Protein AF-A0A1Q9SEX1-F1 (afdb_monomer)

Sequence (100 aa):
MLLGGSVPVALAGALLWGVGASLGFPVGMSAAADDPARAAARVSVVSSIGYTAFIAGPPLIGLLGEHAGILRALFVVLGALTLGLLAAGASRPLAPQPPN

pLDDT: mean 81.66, std 10.1, range [49.28, 93.69]

Radius of gyration: 17.63 Å; Cα contacts (8 Å, |Δi|>4): 34; chains: 1; bounding box: 40×30×51 Å

Mean predicted aligned error: 8.18 Å

Foldseek 3Di:
DPPDDDPVVVVVVVVVVVVCVVCVLVVLLVLLCLDVVCNVVSNVVSVVVVVVCVVVVVVQLVVCCVPPNNVVSCCVVVVVVVVVVVCVVVSDDDPDDDDD

Secondary structure (DSSP, 8-state):
--S-S-HHHHHHHHHHHHHHHHHHHHHHHHHHHSSTTTHHHHHHHHHHHHHHHHHHHHHHHHHHHHHH-HHHHTHHHHHHHHHHHHHGGGGPPPPPPPP-

Solvent-accessible surface area (backbone atoms only — not comparable to full-atom values): 5836 Å² total; per-residue (Å²): 137,88,88,66,96,42,70,66,59,55,49,52,51,50,49,54,49,51,54,51,62,66,45,51,60,61,53,51,46,51,52,28,42,70,45,79,94,46,16,71,62,40,35,48,54,53,49,52,52,52,51,52,46,64,65,50,42,60,59,53,36,48,60,39,19,76,77,67,35,58,78,57,25,54,49,53,56,55,52,52,51,50,53,49,58,70,48,50,71,77,57,58,78,77,78,82,80,78,89,130

Structure (mmCIF, N/CA/C/O backbone):
data_AF-A0A1Q9SEX1-F1
#
_entry.id   AF-A0A1Q9SEX1-F1
#
loop_
_atom_site.group_PDB
_atom_site.id
_atom_site.type_symbol
_atom_site.label_atom_id
_atom_site.label_alt_id
_atom_site.label_comp_id
_atom_site.label_asym_id
_atom_site.label_entity_id
_atom_site.label_seq_id
_atom_site.pdbx_PDB_ins_code
_atom_site.Cartn_x
_atom_site.Cartn_y
_atom_site.Cartn_z
_atom_site.occupancy
_atom_site.B_iso_or_equiv
_atom_site.auth_seq_id
_atom_site.auth_comp_id
_atom_site.auth_asym_id
_atom_site.auth_atom_id
_atom_site.pdbx_PDB_model_num
ATOM 1 N N . MET A 1 1 ? 10.795 4.283 -22.338 1.00 52.16 1 MET A N 1
ATOM 2 C CA . MET A 1 1 ? 10.352 5.368 -23.244 1.00 52.16 1 MET A CA 1
ATOM 3 C C . MET A 1 1 ? 8.954 5.103 -23.843 1.00 52.16 1 MET A C 1
ATOM 5 O O . MET A 1 1 ? 8.728 5.455 -24.986 1.00 52.16 1 MET A O 1
ATOM 9 N N . LEU A 1 2 ? 7.993 4.508 -23.107 1.00 49.28 2 LEU A N 1
ATOM 10 C CA . LEU A 1 2 ? 6.782 3.918 -23.726 1.00 49.28 2 LEU A CA 1
ATOM 11 C C . LEU A 1 2 ? 5.412 4.471 -23.273 1.00 49.28 2 LEU A C 1
ATOM 13 O O . LEU A 1 2 ? 4.404 3.930 -23.705 1.00 49.28 2 LEU A O 1
ATOM 17 N N . LEU A 1 3 ? 5.342 5.560 -22.490 1.00 52.56 3 LEU A N 1
ATOM 18 C CA . LEU A 1 3 ? 4.069 6.268 -22.212 1.00 52.56 3 LEU A CA 1
ATOM 19 C C . LEU A 1 3 ? 4.160 7.815 -22.256 1.00 52.56 3 LEU A C 1
ATOM 21 O O . LEU A 1 3 ? 3.250 8.488 -21.794 1.00 52.56 3 LEU A O 1
ATOM 25 N N . GLY A 1 4 ? 5.214 8.394 -22.854 1.00 50.22 4 GLY A N 1
ATOM 26 C CA . GLY A 1 4 ? 5.250 9.838 -23.160 1.00 50.22 4 GLY A CA 1
ATOM 27 C C . GLY A 1 4 ? 6.401 10.629 -22.529 1.00 50.22 4 GLY A C 1
ATOM 28 O O . GLY A 1 4 ? 6.235 11.294 -21.518 1.00 50.22 4 GLY A O 1
ATOM 29 N N . GLY A 1 5 ? 7.575 10.554 -23.156 1.00 63.28 5 GLY A N 1
ATOM 30 C CA . GLY A 1 5 ? 8.360 11.701 -23.648 1.00 63.28 5 GLY A CA 1
ATOM 31 C C . GLY A 1 5 ? 8.750 12.917 -22.793 1.00 63.28 5 GLY A C 1
ATOM 32 O O . GLY A 1 5 ? 9.498 13.731 -23.327 1.00 63.28 5 GLY A O 1
ATOM 33 N N . SER A 1 6 ? 8.332 13.103 -21.539 1.00 72.88 6 SER A N 1
ATOM 34 C CA . SER A 1 6 ? 8.745 14.283 -20.766 1.00 72.88 6 SER A CA 1
ATOM 35 C C . SER A 1 6 ? 9.047 13.943 -19.303 1.00 72.88 6 SER A C 1
ATOM 37 O O . SER A 1 6 ? 8.225 13.403 -18.564 1.00 72.88 6 SER A O 1
ATOM 39 N N . VAL A 1 7 ? 10.273 14.269 -18.880 1.00 81.19 7 VAL A N 1
ATOM 40 C CA . VAL A 1 7 ? 10.747 14.140 -17.490 1.00 81.19 7 VAL A CA 1
ATOM 41 C C . VAL A 1 7 ? 9.733 14.691 -16.470 1.00 81.19 7 VAL A C 1
ATOM 43 O O . VAL A 1 7 ? 9.514 14.020 -15.463 1.00 81.19 7 VAL A O 1
ATOM 46 N N . PRO A 1 8 ? 9.032 15.818 -16.720 1.00 85.69 8 PRO A N 1
ATOM 47 C CA . PRO A 1 8 ? 8.011 1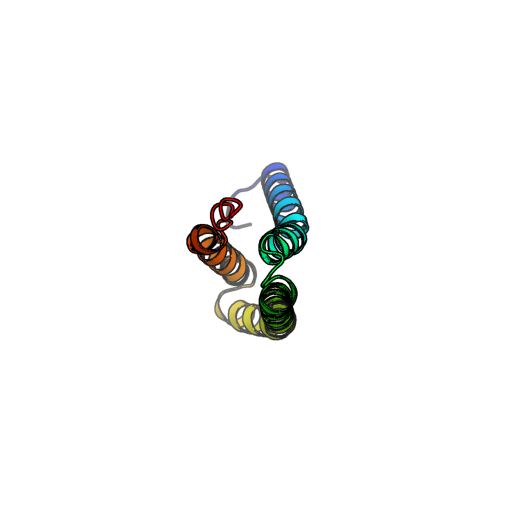6.321 -15.804 1.00 85.69 8 PRO A CA 1
ATOM 48 C C . PRO A 1 8 ? 6.858 15.349 -15.532 1.00 85.69 8 PRO A C 1
ATOM 50 O O . PRO A 1 8 ? 6.419 15.245 -14.392 1.00 85.69 8 PRO A O 1
ATOM 53 N N . VAL A 1 9 ? 6.379 14.606 -16.535 1.00 83.19 9 VAL A N 1
ATOM 54 C CA . VAL A 1 9 ? 5.278 13.643 -16.349 1.00 83.19 9 VAL A CA 1
ATOM 55 C C . VAL A 1 9 ? 5.741 12.449 -15.519 1.00 83.19 9 VAL A C 1
ATOM 57 O O . VAL A 1 9 ? 5.019 11.994 -14.634 1.00 83.19 9 VAL A O 1
ATOM 60 N N . ALA A 1 10 ? 6.967 11.975 -15.752 1.00 81.88 10 ALA A N 1
ATOM 61 C CA . ALA A 1 10 ? 7.561 10.921 -14.936 1.00 81.88 10 ALA A CA 1
ATOM 62 C C . ALA A 1 10 ? 7.748 11.373 -13.478 1.00 81.88 10 ALA A C 1
ATOM 64 O O . ALA A 1 10 ? 7.437 10.615 -12.562 1.00 81.88 10 ALA A O 1
ATOM 65 N N . LEU A 1 11 ? 8.193 12.615 -13.263 1.00 87.12 11 LEU A N 1
ATOM 66 C CA . LEU A 1 11 ? 8.326 13.202 -11.929 1.00 87.12 11 LEU A CA 1
ATOM 67 C C . LEU A 1 11 ? 6.972 13.359 -11.236 1.00 87.12 11 LEU A C 1
ATOM 69 O O . LEU A 1 11 ? 6.845 12.975 -10.078 1.00 87.12 11 LEU A O 1
ATOM 73 N N . ALA A 1 12 ? 5.954 13.865 -11.935 1.00 88.56 12 ALA A N 1
ATOM 74 C CA . ALA A 1 12 ? 4.601 13.982 -11.397 1.00 88.56 12 ALA A CA 1
ATOM 75 C C . ALA A 1 12 ? 4.025 12.606 -11.027 1.00 88.56 12 ALA A C 1
ATOM 77 O O . ALA A 1 12 ? 3.481 12.436 -9.938 1.00 88.56 12 ALA A O 1
ATOM 78 N N . GLY A 1 13 ? 4.206 11.605 -11.893 1.00 85.12 13 GLY A N 1
ATOM 79 C CA . GLY A 1 13 ? 3.808 10.225 -11.618 1.00 85.12 13 GLY A CA 1
ATOM 80 C C . GLY A 1 13 ? 4.537 9.632 -10.411 1.00 85.12 13 GLY A C 1
ATOM 81 O O . GLY A 1 13 ? 3.896 9.039 -9.549 1.00 85.12 13 GLY A O 1
ATOM 82 N N . ALA A 1 14 ? 5.851 9.836 -10.303 1.00 86.56 14 ALA A N 1
ATOM 83 C CA . ALA A 1 14 ? 6.646 9.376 -9.165 1.00 86.56 14 ALA A CA 1
ATOM 84 C C . ALA A 1 14 ? 6.249 10.072 -7.852 1.00 86.56 14 ALA A C 1
ATOM 86 O O . ALA A 1 14 ? 6.171 9.416 -6.817 1.00 86.56 14 ALA A O 1
ATOM 87 N N . LEU A 1 15 ? 5.950 11.375 -7.896 1.00 90.94 15 LEU A N 1
ATOM 88 C CA . LEU A 1 15 ? 5.427 12.142 -6.762 1.00 90.94 15 LEU A CA 1
ATOM 89 C C . LEU A 1 15 ? 4.082 11.591 -6.294 1.00 90.94 15 LEU A C 1
ATOM 91 O O . LEU A 1 15 ? 3.934 11.262 -5.121 1.00 90.94 15 LEU A O 1
ATOM 95 N N . LEU A 1 16 ? 3.119 11.446 -7.208 1.00 88.00 16 LEU A N 1
ATOM 96 C CA . LEU A 1 16 ? 1.802 10.892 -6.889 1.00 88.00 16 LEU A CA 1
ATOM 97 C C . LEU A 1 16 ? 1.910 9.464 -6.349 1.00 88.00 16 LEU A C 1
ATOM 99 O O . LEU A 1 16 ? 1.231 9.117 -5.383 1.00 88.00 16 LEU A O 1
ATOM 103 N N . TRP A 1 17 ? 2.795 8.654 -6.930 1.00 85.44 17 TRP A N 1
ATOM 104 C CA . TRP A 1 17 ? 3.067 7.304 -6.456 1.00 85.44 17 TRP A CA 1
ATOM 105 C C . TRP A 1 17 ? 3.665 7.301 -5.046 1.00 85.44 17 TRP A C 1
ATOM 107 O O . TRP A 1 17 ? 3.172 6.580 -4.183 1.00 85.44 17 TRP A O 1
ATOM 117 N N . GLY A 1 18 ? 4.666 8.144 -4.779 1.00 85.94 18 GLY A N 1
ATOM 118 C CA . GLY A 1 18 ? 5.294 8.263 -3.463 1.00 85.94 18 GLY A CA 1
ATOM 119 C C . GLY A 1 18 ? 4.331 8.761 -2.383 1.00 85.94 18 GLY A C 1
ATOM 120 O O . GLY A 1 18 ? 4.302 8.207 -1.286 1.00 85.94 18 GLY A O 1
ATOM 121 N N . VAL A 1 19 ? 3.498 9.758 -2.702 1.00 89.12 19 VAL A N 1
ATOM 122 C CA . VAL A 1 19 ? 2.459 10.270 -1.793 1.00 89.12 19 VAL A CA 1
ATOM 123 C C . VAL A 1 19 ? 1.402 9.200 -1.514 1.00 89.12 19 VAL A C 1
ATOM 125 O O . VAL A 1 19 ? 1.045 8.974 -0.362 1.00 89.12 19 VAL A O 1
ATOM 128 N N . GLY A 1 20 ? 0.917 8.498 -2.541 1.00 84.81 20 GLY A N 1
ATOM 129 C CA . GLY A 1 20 ? -0.049 7.414 -2.351 1.00 84.81 20 GLY A CA 1
ATOM 130 C C . GLY A 1 20 ? 0.522 6.258 -1.524 1.00 84.81 20 GLY A C 1
ATOM 131 O O . GLY A 1 20 ? -0.133 5.768 -0.602 1.00 84.81 20 GLY A O 1
ATOM 132 N N . ALA A 1 21 ? 1.761 5.854 -1.811 1.00 83.62 21 ALA A N 1
ATOM 133 C CA . ALA A 1 21 ? 2.436 4.762 -1.118 1.00 83.62 21 ALA A CA 1
ATOM 134 C C . ALA A 1 21 ? 2.701 5.073 0.364 1.00 83.62 21 ALA A C 1
ATOM 136 O O . ALA A 1 21 ? 2.553 4.184 1.202 1.00 83.62 21 ALA A O 1
ATOM 137 N N . SER A 1 22 ? 3.048 6.319 0.707 1.00 86.81 22 SER A N 1
ATOM 138 C CA . SER A 1 22 ? 3.296 6.709 2.101 1.00 86.81 22 SER A CA 1
ATOM 139 C C . SER A 1 22 ? 2.017 6.789 2.933 1.00 86.81 22 SER A C 1
ATOM 141 O O . SER A 1 22 ? 2.058 6.508 4.128 1.00 86.81 22 SER A O 1
ATOM 143 N N . LEU A 1 23 ? 0.881 7.131 2.316 1.00 86.75 23 LEU A N 1
ATOM 144 C CA . LEU A 1 23 ? -0.403 7.263 3.004 1.00 86.75 23 LEU A CA 1
ATOM 145 C C . LEU A 1 23 ? -1.153 5.934 3.150 1.00 86.75 23 LEU A C 1
ATOM 147 O O . LEU A 1 23 ? -1.883 5.762 4.124 1.00 86.75 23 LEU A O 1
ATOM 151 N N . GLY A 1 24 ? -0.977 4.984 2.226 1.00 83.31 24 GLY A N 1
ATOM 152 C CA . GLY A 1 24 ? -1.778 3.755 2.183 1.00 83.31 24 GLY A CA 1
ATOM 153 C C . GLY A 1 24 ? -1.752 2.940 3.482 1.00 83.31 24 GLY A C 1
ATOM 154 O O . GLY A 1 24 ? -2.803 2.624 4.037 1.00 83.31 24 GLY A O 1
ATOM 155 N N . PHE A 1 25 ? -0.559 2.639 4.001 1.00 81.88 25 PHE A N 1
ATOM 156 C CA . PHE A 1 25 ? -0.408 1.879 5.245 1.00 81.88 25 PHE A CA 1
ATOM 157 C C . PHE A 1 25 ? -0.928 2.628 6.489 1.00 81.88 25 PHE A C 1
ATOM 159 O O . PHE A 1 25 ? -1.780 2.072 7.183 1.00 81.88 25 PHE A O 1
ATOM 166 N N . PRO A 1 26 ? -0.499 3.872 6.792 1.00 84.44 26 PRO A N 1
ATOM 167 C CA . PRO A 1 26 ? -0.973 4.577 7.983 1.00 84.44 26 PRO A CA 1
ATOM 168 C C . PRO A 1 26 ? -2.478 4.860 7.948 1.00 84.44 26 PRO A C 1
ATOM 170 O O . PRO A 1 26 ? -3.139 4.684 8.967 1.00 84.44 26 PRO A O 1
ATOM 173 N N . VAL A 1 27 ? -3.051 5.220 6.794 1.00 86.12 27 VAL A N 1
ATOM 174 C CA . VAL A 1 27 ? -4.507 5.421 6.673 1.00 86.12 27 VAL A CA 1
ATOM 175 C C . VAL A 1 27 ? -5.261 4.103 6.865 1.00 86.12 27 VAL A C 1
ATOM 177 O O . VAL A 1 27 ? -6.258 4.075 7.584 1.00 86.12 27 VAL A O 1
ATOM 180 N N . GLY A 1 28 ? -4.775 3.000 6.285 1.00 84.94 28 GLY A N 1
ATOM 181 C CA . GLY A 1 28 ? -5.378 1.677 6.469 1.00 84.94 28 GLY A CA 1
ATOM 182 C C . GLY A 1 28 ? -5.340 1.197 7.923 1.00 84.94 28 GLY A C 1
ATOM 183 O O . GLY A 1 28 ? -6.328 0.660 8.422 1.00 84.94 28 GLY A O 1
ATOM 184 N N . MET A 1 29 ? -4.229 1.438 8.622 1.00 87.81 29 MET A N 1
ATOM 185 C CA . MET A 1 29 ? -4.077 1.094 10.038 1.00 87.81 29 MET A CA 1
ATOM 186 C C . MET A 1 29 ? -4.985 1.941 10.935 1.00 87.81 29 MET A C 1
ATOM 188 O O . MET A 1 29 ? -5.641 1.382 11.814 1.00 87.81 29 MET A O 1
ATOM 192 N N . SER A 1 30 ? -5.099 3.250 10.682 1.00 87.94 30 SER A N 1
ATOM 193 C CA . SER A 1 30 ? -6.057 4.114 11.388 1.00 87.94 30 SER A CA 1
ATOM 194 C C . SER A 1 30 ? -7.498 3.639 11.181 1.00 87.94 30 SER A C 1
ATOM 196 O O . SER A 1 30 ? -8.209 3.405 12.152 1.00 87.94 30 SER A O 1
ATOM 198 N N . ALA A 1 31 ? -7.899 3.360 9.936 1.00 85.88 31 ALA A N 1
ATOM 199 C CA . ALA A 1 31 ? -9.247 2.872 9.624 1.00 85.88 31 ALA A CA 1
ATOM 200 C C . ALA A 1 31 ? -9.564 1.500 10.254 1.00 85.88 31 ALA A C 1
ATOM 202 O O . ALA A 1 31 ? -10.715 1.187 10.585 1.00 85.88 31 ALA A O 1
ATOM 203 N N . ALA A 1 32 ? -8.551 0.645 10.419 1.00 85.75 32 ALA A N 1
ATOM 204 C CA . ALA A 1 32 ? -8.688 -0.624 11.126 1.00 85.75 32 ALA A CA 1
ATOM 205 C C . ALA A 1 32 ? -8.891 -0.432 12.638 1.00 85.75 32 ALA A C 1
ATOM 207 O O . ALA A 1 32 ? -9.586 -1.236 13.264 1.00 85.75 32 ALA A O 1
ATOM 208 N N . ALA A 1 33 ? -8.316 0.630 13.205 1.00 85.44 33 ALA A N 1
ATOM 2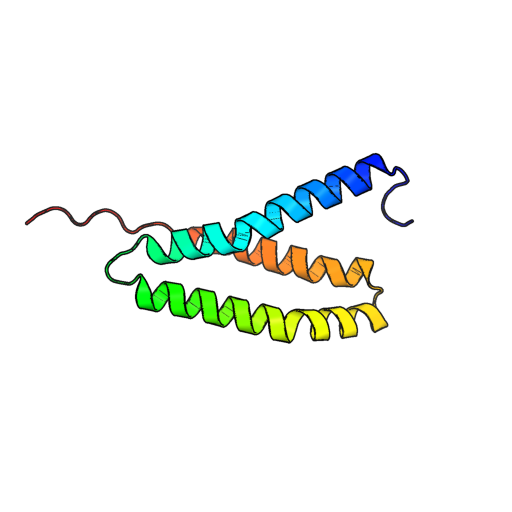09 C CA . ALA A 1 33 ? -8.402 0.968 14.621 1.00 85.44 33 ALA A CA 1
ATOM 210 C C . ALA A 1 33 ? -9.670 1.759 15.004 1.00 85.44 33 ALA A C 1
ATOM 212 O O . ALA A 1 33 ? -9.994 1.808 16.187 1.00 85.44 33 ALA A O 1
ATOM 213 N N . ASP A 1 34 ? -10.411 2.316 14.036 1.00 86.94 34 ASP A N 1
ATOM 214 C CA . ASP A 1 34 ? -11.598 3.164 14.268 1.00 86.94 34 ASP A CA 1
ATOM 215 C C . ASP A 1 34 ? -12.725 2.512 15.096 1.00 86.94 34 ASP A C 1
ATOM 217 O O . ASP A 1 34 ? -13.531 3.225 15.686 1.00 86.94 34 ASP A O 1
ATOM 221 N N . ASP A 1 35 ? -12.818 1.176 15.134 1.00 82.94 35 ASP A N 1
ATOM 222 C CA . ASP A 1 35 ? -13.775 0.448 15.986 1.00 82.94 35 ASP A CA 1
ATOM 223 C C . ASP A 1 35 ? -13.050 -0.072 17.238 1.00 82.94 35 ASP A C 1
ATOM 225 O O . ASP A 1 35 ? -12.371 -1.102 17.143 1.00 82.94 35 ASP A O 1
ATOM 229 N N . PRO A 1 36 ? -13.200 0.569 18.416 1.00 79.88 36 PRO A N 1
ATOM 230 C CA . PRO A 1 36 ? -12.459 0.195 19.619 1.00 79.88 36 PRO A CA 1
ATOM 231 C C . PRO A 1 36 ? -12.731 -1.241 20.073 1.00 79.88 36 PRO A C 1
ATOM 233 O O . PRO A 1 36 ? -11.842 -1.890 20.621 1.00 79.88 36 PRO A O 1
ATOM 236 N N . ALA A 1 37 ? -13.935 -1.767 19.816 1.00 85.19 37 ALA A N 1
ATOM 237 C CA . ALA A 1 37 ? -14.312 -3.119 20.219 1.00 85.19 37 ALA A CA 1
ATOM 238 C C . ALA A 1 37 ? -13.607 -4.196 19.378 1.00 85.19 37 ALA A C 1
ATOM 240 O O . ALA A 1 37 ? -13.456 -5.335 19.822 1.00 85.19 37 ALA A O 1
ATOM 241 N N . ARG A 1 38 ? -13.177 -3.852 18.155 1.00 84.88 38 ARG A N 1
ATOM 242 C CA . ARG A 1 38 ? -12.558 -4.785 17.196 1.00 84.88 38 ARG A CA 1
ATOM 243 C C . ARG A 1 38 ? -11.165 -4.361 16.732 1.00 84.88 38 ARG A C 1
ATOM 245 O O . ARG A 1 38 ? -10.581 -5.061 15.903 1.00 84.88 38 ARG A O 1
ATOM 252 N N . ALA A 1 39 ? -10.623 -3.267 17.265 1.00 85.88 39 ALA A N 1
ATOM 253 C CA . ALA A 1 39 ? -9.380 -2.648 16.811 1.00 85.88 39 ALA A CA 1
ATOM 254 C C . ALA A 1 39 ? -8.226 -3.656 16.749 1.00 85.88 39 ALA A C 1
ATOM 256 O O . ALA A 1 39 ? -7.620 -3.826 15.696 1.00 85.88 39 ALA A O 1
ATOM 257 N N . ALA A 1 40 ? -7.981 -4.408 17.828 1.00 87.19 40 ALA A N 1
ATOM 258 C CA . ALA A 1 40 ? -6.894 -5.389 17.874 1.00 87.19 40 ALA A CA 1
ATOM 259 C C . ALA A 1 40 ? -7.005 -6.458 16.768 1.00 87.19 40 ALA A C 1
ATOM 261 O O . ALA A 1 40 ? -6.028 -6.750 16.079 1.00 87.19 40 ALA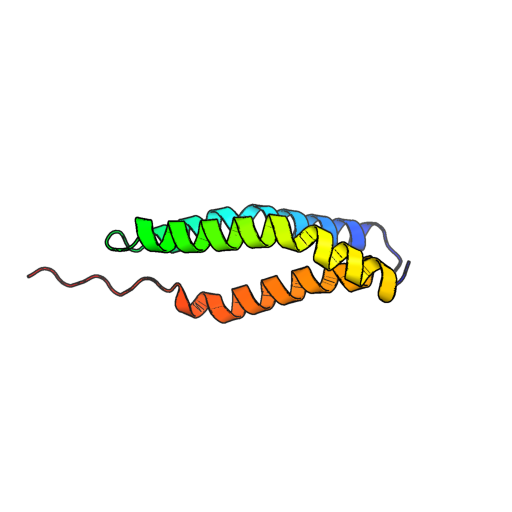 A O 1
ATOM 262 N N . ALA A 1 41 ? -8.204 -7.009 16.554 1.00 88.62 41 ALA A N 1
ATOM 263 C CA . ALA A 1 41 ? -8.434 -8.029 15.534 1.00 88.62 41 ALA A CA 1
ATOM 264 C C . ALA A 1 41 ? -8.298 -7.460 14.111 1.00 88.62 41 ALA A C 1
ATOM 266 O O . ALA A 1 41 ? -7.625 -8.055 13.270 1.00 88.62 41 ALA A O 1
ATOM 267 N N . ARG A 1 42 ? -8.890 -6.291 13.838 1.00 88.81 42 ARG A N 1
ATOM 268 C CA . ARG A 1 42 ? -8.850 -5.648 12.513 1.00 88.81 42 ARG A CA 1
ATOM 269 C C . ARG A 1 42 ? -7.437 -5.193 12.148 1.00 88.81 42 ARG A C 1
ATOM 271 O O . ARG A 1 42 ? -6.993 -5.441 11.030 1.00 88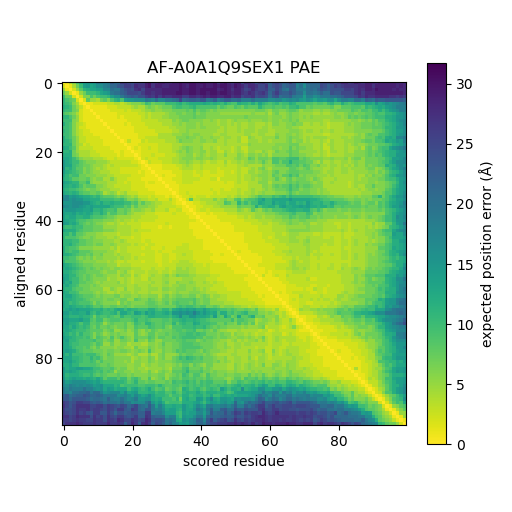.81 42 ARG A O 1
ATOM 278 N N . VAL A 1 43 ? -6.714 -4.596 13.093 1.00 89.81 43 VAL A N 1
ATOM 279 C CA . VAL A 1 43 ? -5.317 -4.174 12.913 1.00 89.81 43 VAL A CA 1
ATOM 280 C C . VAL A 1 43 ? -4.406 -5.380 12.667 1.00 89.81 43 VAL A C 1
ATOM 282 O O . VAL A 1 43 ? -3.540 -5.314 11.794 1.00 89.81 43 VAL A O 1
ATOM 285 N N . SER A 1 44 ? -4.631 -6.500 13.367 1.00 91.62 44 SER A N 1
ATOM 286 C CA . SER A 1 44 ? -3.901 -7.754 13.135 1.00 91.62 44 SER A CA 1
ATOM 287 C C . SER A 1 44 ? -4.095 -8.261 11.703 1.00 91.62 44 SER A C 1
ATOM 289 O O . SER A 1 44 ? -3.116 -8.490 10.996 1.00 91.62 44 SER A O 1
ATOM 291 N N . VAL A 1 45 ? -5.344 -8.326 11.226 1.00 90.25 45 VAL A N 1
ATOM 292 C CA . VAL A 1 45 ? -5.658 -8.742 9.847 1.00 90.25 45 VAL A CA 1
ATOM 293 C C . VAL A 1 45 ? -4.984 -7.831 8.819 1.00 90.25 45 VAL A C 1
ATOM 295 O O . VAL A 1 45 ? -4.341 -8.330 7.896 1.00 90.25 45 VAL A O 1
ATOM 298 N N . VAL A 1 46 ? -5.081 -6.507 8.985 1.00 88.06 46 VAL A N 1
ATOM 299 C CA . VAL A 1 46 ? -4.439 -5.547 8.069 1.00 88.06 46 VAL A CA 1
ATOM 300 C C . VAL A 1 46 ? -2.919 -5.717 8.062 1.00 88.06 46 VAL A C 1
ATOM 302 O O . VAL A 1 46 ? -2.314 -5.760 6.991 1.00 88.06 46 VAL A O 1
ATOM 305 N N . SER A 1 47 ? -2.307 -5.891 9.234 1.00 90.88 47 SER A N 1
ATOM 306 C CA . SER A 1 47 ? -0.861 -6.106 9.365 1.00 90.88 47 SER A CA 1
ATOM 307 C C . SER A 1 47 ? -0.419 -7.405 8.696 1.00 90.88 47 SER A C 1
ATOM 309 O O . SER A 1 47 ? 0.534 -7.398 7.919 1.00 90.88 47 SER A O 1
ATOM 311 N N . SER A 1 48 ? -1.129 -8.513 8.932 1.00 92.69 48 SER A N 1
ATOM 312 C CA . SER A 1 48 ? -0.837 -9.801 8.297 1.00 92.69 48 SER A CA 1
ATOM 313 C C . SER A 1 48 ? -0.917 -9.713 6.775 1.00 92.69 48 SER A C 1
ATOM 315 O O . SER A 1 48 ? 0.016 -10.142 6.101 1.00 92.69 48 SER A O 1
ATOM 317 N N . ILE A 1 49 ? -1.974 -9.098 6.231 1.00 89.62 49 ILE A N 1
ATOM 318 C CA . ILE A 1 49 ? -2.107 -8.882 4.783 1.00 89.62 49 ILE A CA 1
ATOM 319 C C . ILE A 1 49 ? -0.940 -8.037 4.259 1.00 89.62 49 ILE A C 1
ATOM 321 O O . ILE A 1 49 ? -0.335 -8.398 3.250 1.00 89.62 49 ILE A O 1
ATOM 325 N N . GLY A 1 50 ? -0.593 -6.949 4.952 1.00 89.06 50 GLY A N 1
ATOM 326 C CA . GLY A 1 50 ? 0.523 -6.078 4.582 1.00 89.06 50 GLY A CA 1
ATOM 327 C C . GLY A 1 50 ? 1.862 -6.817 4.540 1.00 89.06 50 GLY A C 1
ATOM 328 O O . GLY A 1 50 ? 2.594 -6.711 3.556 1.00 89.06 50 GLY A O 1
ATOM 329 N N . TYR A 1 51 ? 2.167 -7.624 5.557 1.00 91.94 51 TYR A N 1
ATOM 330 C CA . TYR A 1 51 ? 3.392 -8.425 5.589 1.00 91.94 51 TYR A CA 1
ATOM 331 C C . TYR A 1 51 ? 3.419 -9.494 4.500 1.00 91.94 51 TYR A C 1
ATOM 333 O O . TYR A 1 51 ? 4.431 -9.638 3.812 1.00 91.94 51 TYR A O 1
ATOM 341 N N . THR A 1 52 ? 2.312 -10.209 4.288 1.00 92.88 52 THR A N 1
ATOM 342 C CA . THR A 1 52 ? 2.210 -11.180 3.194 1.00 92.88 52 THR A CA 1
ATOM 343 C C . THR A 1 52 ? 2.413 -10.500 1.843 1.00 92.88 52 THR A C 1
ATOM 345 O O . THR A 1 52 ? 3.160 -11.016 1.015 1.00 92.88 52 THR A O 1
ATOM 348 N N . ALA A 1 53 ? 1.824 -9.322 1.630 1.00 88.25 53 ALA A N 1
ATOM 349 C CA . ALA A 1 53 ? 2.002 -8.555 0.403 1.00 88.25 53 ALA A CA 1
ATOM 350 C C . ALA A 1 53 ? 3.453 -8.086 0.212 1.00 88.2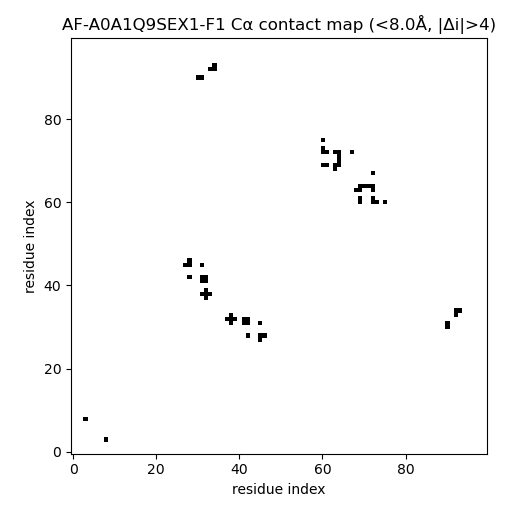5 53 ALA A C 1
ATOM 352 O O . ALA A 1 53 ? 3.960 -8.154 -0.904 1.00 88.25 53 ALA A O 1
ATOM 353 N N . PHE A 1 54 ? 4.154 -7.671 1.273 1.00 86.69 54 PHE A N 1
ATOM 354 C CA . PHE A 1 54 ? 5.571 -7.300 1.179 1.00 86.69 54 PHE A CA 1
ATOM 355 C C . PHE A 1 54 ? 6.485 -8.482 0.861 1.00 86.69 54 PHE A C 1
ATOM 357 O O . PHE A 1 54 ? 7.469 -8.308 0.147 1.00 86.69 54 PHE A O 1
ATOM 364 N N . ILE A 1 55 ? 6.165 -9.675 1.360 1.00 93.69 55 ILE A N 1
ATOM 365 C CA . ILE A 1 55 ? 6.951 -10.885 1.093 1.00 93.69 55 ILE A CA 1
ATOM 366 C C . ILE A 1 55 ? 6.653 -11.425 -0.311 1.00 93.69 55 ILE A C 1
ATOM 368 O O . ILE A 1 55 ? 7.574 -11.737 -1.062 1.00 93.69 55 ILE A O 1
ATOM 372 N N . ALA A 1 56 ? 5.377 -11.524 -0.687 1.00 91.38 56 ALA A N 1
ATOM 373 C CA . ALA A 1 56 ? 4.955 -12.090 -1.968 1.00 91.38 56 ALA A CA 1
ATOM 374 C C . ALA A 1 56 ? 5.101 -11.107 -3.141 1.00 91.38 56 ALA A C 1
ATOM 376 O O . ALA A 1 56 ? 5.294 -11.528 -4.281 1.00 91.38 56 ALA A O 1
ATOM 377 N N . GLY A 1 57 ? 5.028 -9.801 -2.878 1.00 88.12 57 GLY A N 1
ATOM 378 C CA . GLY A 1 57 ? 5.026 -8.746 -3.889 1.00 88.12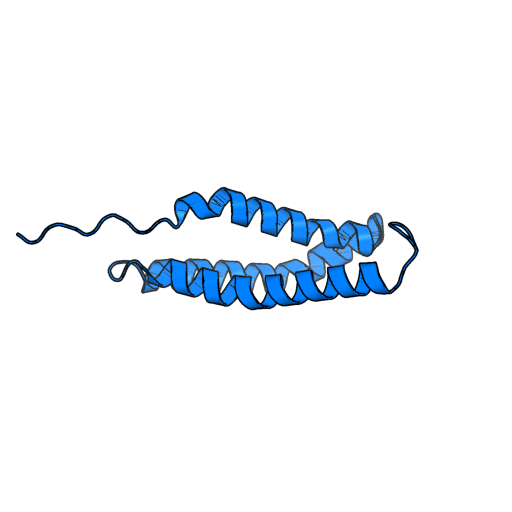 57 GLY A CA 1
ATOM 379 C C . GLY A 1 57 ? 6.272 -8.740 -4.779 1.00 88.12 57 GLY A C 1
ATOM 380 O O . GLY A 1 57 ? 6.120 -8.885 -5.992 1.00 88.12 57 GLY A O 1
ATOM 381 N N . PRO A 1 58 ? 7.497 -8.603 -4.232 1.00 89.44 58 PRO A N 1
ATOM 382 C CA . PRO A 1 58 ? 8.710 -8.544 -5.044 1.00 89.44 58 PRO A CA 1
ATOM 383 C C . PRO A 1 58 ? 8.927 -9.791 -5.921 1.00 89.44 58 PRO A C 1
ATOM 385 O O . PRO A 1 58 ? 9.174 -9.608 -7.113 1.00 89.44 58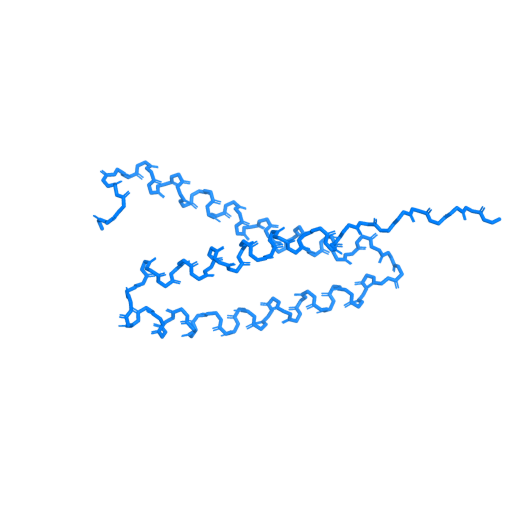 PRO A O 1
ATOM 388 N N . PRO A 1 59 ? 8.767 -11.037 -5.421 1.00 90.31 59 PRO A N 1
ATOM 389 C CA . PRO A 1 59 ? 8.849 -12.232 -6.262 1.00 90.31 59 PRO A CA 1
ATOM 390 C C . PRO A 1 59 ? 7.803 -12.267 -7.383 1.00 90.31 59 PRO A C 1
ATOM 392 O O . PRO A 1 59 ? 8.146 -12.567 -8.525 1.00 90.31 59 PRO A O 1
ATOM 395 N N . LEU A 1 60 ? 6.541 -11.924 -7.089 1.00 88.19 60 LEU A N 1
ATOM 396 C CA . LEU A 1 60 ? 5.467 -11.907 -8.091 1.00 88.19 60 LEU A CA 1
ATOM 397 C C . LEU A 1 60 ? 5.718 -10.856 -9.179 1.00 88.19 60 LEU A C 1
ATOM 399 O O . LEU A 1 60 ? 5.562 -11.142 -10.367 1.00 88.19 60 LEU A O 1
ATOM 403 N N . ILE A 1 61 ? 6.134 -9.649 -8.788 1.00 88.56 61 ILE A N 1
ATOM 404 C CA . ILE A 1 61 ? 6.475 -8.575 -9.729 1.00 88.56 61 ILE A CA 1
ATOM 405 C C . ILE A 1 61 ? 7.707 -8.961 -10.555 1.00 88.56 61 ILE A C 1
ATOM 407 O O . ILE A 1 61 ? 7.723 -8.699 -11.755 1.00 88.56 61 ILE A O 1
ATOM 411 N N . GLY A 1 62 ? 8.710 -9.602 -9.947 1.00 87.12 62 GLY A N 1
ATOM 412 C CA . GLY A 1 62 ? 9.900 -10.103 -10.637 1.00 87.12 62 GLY A CA 1
ATOM 413 C C . GLY A 1 62 ? 9.549 -11.114 -11.729 1.00 87.12 62 GLY A C 1
ATOM 414 O O . GLY A 1 62 ? 9.871 -10.884 -12.893 1.00 87.12 62 GLY A O 1
ATOM 415 N N . LEU A 1 63 ? 8.789 -12.157 -11.380 1.00 89.81 63 LEU A N 1
ATOM 416 C CA . LEU A 1 63 ? 8.301 -13.176 -12.321 1.00 89.81 63 LEU A CA 1
ATOM 417 C C . LEU A 1 63 ? 7.501 -12.568 -13.481 1.00 89.81 63 LEU A C 1
ATOM 419 O O . LEU A 1 63 ? 7.713 -12.910 -14.645 1.00 89.81 63 LEU A O 1
ATOM 423 N N . LEU A 1 64 ? 6.590 -11.637 -13.191 1.00 87.00 64 LEU A N 1
ATOM 424 C CA . LEU A 1 64 ? 5.825 -10.942 -14.232 1.00 87.00 64 LEU A CA 1
ATOM 425 C C . LEU A 1 64 ? 6.705 -10.009 -15.073 1.00 87.00 64 LEU A C 1
ATOM 427 O O . LEU A 1 64 ? 6.466 -9.840 -16.271 1.00 87.00 64 LEU A O 1
ATOM 431 N N . GLY A 1 65 ? 7.732 -9.421 -14.462 1.00 88.38 65 GLY A N 1
ATOM 432 C CA . GLY A 1 65 ? 8.719 -8.572 -15.115 1.00 88.38 65 GLY A CA 1
ATOM 433 C C . GLY A 1 65 ? 9.550 -9.324 -16.151 1.00 88.38 65 GLY A C 1
ATOM 434 O O . GLY A 1 65 ? 9.805 -8.763 -17.217 1.00 88.38 65 GLY A O 1
ATOM 435 N N . GLU A 1 66 ? 9.900 -10.584 -15.886 1.00 87.81 66 GLU A N 1
ATOM 436 C CA . GLU A 1 66 ? 10.631 -11.449 -16.825 1.00 87.81 66 GLU A CA 1
ATOM 437 C C . GLU A 1 66 ? 9.826 -11.746 -18.098 1.00 87.81 66 GLU A C 1
ATOM 439 O O . GLU A 1 66 ? 10.387 -11.779 -19.191 1.00 87.81 66 GLU A O 1
ATOM 444 N N . HIS A 1 67 ? 8.503 -11.899 -17.979 1.00 85.50 67 HIS A N 1
ATOM 445 C CA . HIS A 1 67 ? 7.638 -12.289 -19.100 1.00 85.50 67 HIS A CA 1
ATOM 446 C C . HIS A 1 67 ? 7.048 -11.095 -19.866 1.00 85.50 67 HIS A C 1
ATOM 448 O O . HIS A 1 67 ? 6.921 -11.137 -21.089 1.00 85.50 67 HIS A O 1
ATOM 454 N N . ALA A 1 68 ? 6.651 -10.030 -19.162 1.00 84.88 68 ALA A N 1
ATOM 455 C CA . ALA A 1 68 ? 5.906 -8.905 -19.736 1.00 84.88 68 ALA A CA 1
ATOM 456 C C . ALA A 1 68 ? 6.675 -7.570 -19.718 1.00 84.88 68 ALA A C 1
ATOM 458 O O . ALA A 1 68 ? 6.205 -6.585 -20.300 1.00 84.88 68 ALA A O 1
ATOM 459 N N . GLY A 1 69 ? 7.847 -7.527 -19.077 1.00 85.62 69 GLY A N 1
ATOM 460 C CA . GLY A 1 69 ? 8.634 -6.320 -18.835 1.00 85.62 69 GLY A CA 1
ATOM 461 C C . GLY A 1 69 ? 8.247 -5.603 -17.535 1.00 85.62 69 GLY A C 1
ATOM 462 O O . GLY A 1 69 ? 7.075 -5.517 -17.165 1.00 85.62 69 GLY A O 1
ATOM 463 N N . ILE A 1 70 ? 9.242 -5.022 -16.856 1.00 81.00 70 ILE A N 1
ATOM 464 C CA . ILE A 1 70 ? 9.089 -4.447 -15.505 1.00 81.00 70 ILE A CA 1
ATOM 465 C C . ILE A 1 70 ? 8.033 -3.334 -15.421 1.00 81.00 70 ILE A C 1
ATOM 467 O O . ILE A 1 70 ? 7.260 -3.279 -14.470 1.00 81.00 70 ILE A O 1
ATOM 471 N N . LEU A 1 71 ? 7.934 -2.480 -16.446 1.00 80.12 71 LEU A N 1
ATOM 472 C CA . LEU A 1 71 ? 6.940 -1.403 -16.474 1.00 80.12 71 LEU A CA 1
ATOM 473 C C . LEU A 1 71 ? 5.507 -1.945 -16.517 1.00 80.12 71 LEU A C 1
ATOM 475 O O . LEU A 1 71 ? 4.618 -1.345 -15.922 1.00 80.12 71 LEU A O 1
ATOM 479 N N . ARG A 1 72 ? 5.281 -3.078 -17.197 1.00 79.75 72 ARG A N 1
ATOM 480 C CA . ARG A 1 72 ? 3.970 -3.738 -17.216 1.00 79.75 72 ARG A CA 1
ATOM 481 C C . ARG A 1 72 ? 3.697 -4.460 -15.901 1.00 79.75 72 ARG A C 1
ATOM 483 O O . ARG A 1 72 ? 2.583 -4.380 -15.398 1.00 79.75 72 ARG A O 1
ATOM 490 N N . ALA A 1 73 ? 4.713 -5.086 -15.312 1.00 82.75 73 ALA A N 1
ATOM 491 C CA . ALA A 1 73 ? 4.597 -5.749 -14.015 1.00 82.75 73 ALA A CA 1
ATOM 492 C C . ALA A 1 73 ? 4.166 -4.783 -12.894 1.00 82.75 73 ALA A C 1
ATOM 494 O O . ALA A 1 73 ? 3.355 -5.144 -12.045 1.00 82.75 73 ALA A O 1
ATOM 495 N N . LEU A 1 74 ? 4.618 -3.524 -12.935 1.00 81.38 74 LEU A N 1
ATOM 496 C CA . LEU A 1 74 ? 4.214 -2.495 -11.968 1.00 81.38 74 LEU A CA 1
ATOM 497 C C . LEU A 1 74 ? 2.709 -2.161 -12.002 1.00 81.38 74 LEU A C 1
ATOM 499 O O . LEU A 1 74 ? 2.181 -1.694 -10.992 1.00 81.38 74 LEU A O 1
ATOM 503 N N . PHE A 1 75 ? 1.981 -2.452 -13.089 1.00 82.56 75 PHE A N 1
ATOM 504 C CA . PHE A 1 75 ? 0.520 -2.284 -13.108 1.00 82.56 75 PHE A CA 1
ATOM 505 C C . PHE A 1 75 ? -0.208 -3.233 -12.150 1.00 82.56 75 PHE A C 1
ATOM 507 O O . PHE A 1 75 ? -1.333 -2.932 -11.755 1.00 82.56 75 PHE A O 1
ATOM 514 N N . VAL A 1 76 ? 0.417 -4.330 -11.709 1.00 83.00 76 VAL 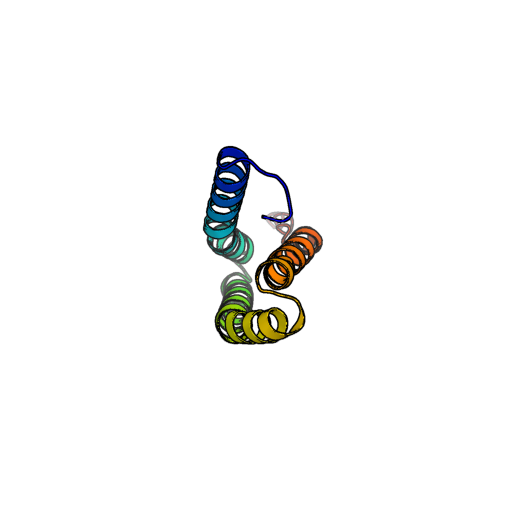A N 1
ATOM 515 C CA . VAL A 1 76 ? -0.154 -5.184 -10.653 1.00 83.00 76 VAL A CA 1
ATOM 516 C C . VAL A 1 76 ? -0.350 -4.403 -9.357 1.00 83.00 76 VAL A C 1
ATOM 518 O O . VAL A 1 76 ? -1.362 -4.583 -8.686 1.00 83.00 76 VAL A O 1
ATOM 521 N N . VAL A 1 77 ? 0.563 -3.482 -9.038 1.00 82.50 77 VAL A N 1
ATOM 522 C CA . VAL A 1 77 ? 0.435 -2.608 -7.863 1.00 82.50 77 VAL A CA 1
ATOM 523 C C . VAL A 1 77 ? -0.781 -1.695 -8.009 1.00 82.50 77 VAL A C 1
ATOM 525 O O . VAL A 1 77 ? -1.572 -1.573 -7.079 1.00 82.50 77 VAL A O 1
ATOM 528 N N . LEU A 1 78 ? -0.981 -1.109 -9.194 1.00 81.12 78 LEU A N 1
ATOM 529 C CA . LEU A 1 78 ? -2.183 -0.330 -9.511 1.00 81.12 78 LEU A CA 1
ATOM 530 C C . LEU A 1 78 ? -3.458 -1.171 -9.376 1.00 81.12 78 LEU A C 1
ATOM 532 O O . LEU A 1 78 ? -4.426 -0.691 -8.798 1.00 81.12 78 LEU A O 1
ATOM 536 N N . GLY A 1 79 ? -3.451 -2.420 -9.847 1.00 84.56 79 GLY A N 1
ATOM 537 C CA . GLY A 1 79 ? -4.577 -3.347 -9.695 1.00 84.56 79 GLY A CA 1
ATOM 538 C C . GLY A 1 79 ? -4.895 -3.683 -8.233 1.00 84.56 79 GLY A C 1
ATOM 539 O O . GLY A 1 79 ? -6.053 -3.694 -7.828 1.00 84.56 79 GLY A O 1
ATOM 540 N N . ALA A 1 80 ? -3.875 -3.909 -7.406 1.00 82.62 80 ALA A N 1
ATOM 541 C CA . ALA A 1 80 ? -4.069 -4.135 -5.976 1.00 82.62 80 ALA A CA 1
ATOM 542 C C . ALA A 1 80 ? -4.631 -2.884 -5.277 1.00 82.62 80 ALA A C 1
ATOM 544 O O . ALA A 1 80 ? -5.547 -2.990 -4.459 1.00 82.62 80 ALA A O 1
ATOM 545 N N . LEU A 1 81 ? -4.133 -1.696 -5.639 1.00 80.38 81 LEU A N 1
ATOM 546 C CA . LEU A 1 81 ? -4.630 -0.422 -5.118 1.00 80.38 81 LEU A CA 1
ATOM 547 C C . LEU A 1 81 ? -6.084 -0.162 -5.521 1.00 80.38 81 LEU A C 1
ATOM 549 O O . LEU A 1 81 ? -6.866 0.276 -4.680 1.00 80.38 81 LEU A O 1
ATOM 553 N N . THR A 1 82 ? -6.474 -0.447 -6.766 1.00 82.94 82 THR A N 1
ATOM 554 C CA . THR A 1 82 ? -7.866 -0.277 -7.205 1.00 82.94 82 THR A CA 1
ATOM 555 C C . THR A 1 82 ? -8.800 -1.238 -6.48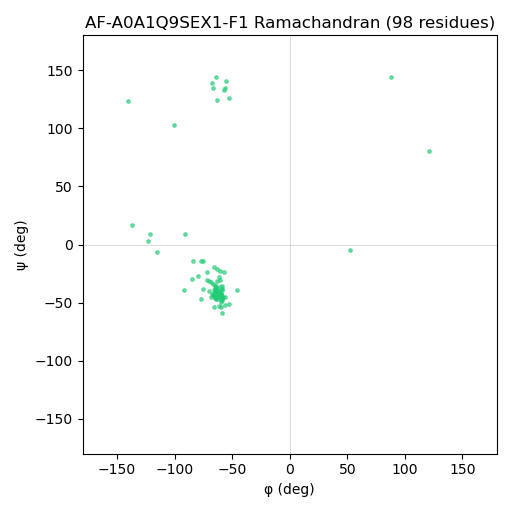4 1.00 82.94 82 THR A C 1
ATOM 557 O O . THR A 1 82 ? -9.848 -0.803 -6.015 1.00 82.94 82 THR A O 1
ATOM 560 N N . LEU A 1 83 ? -8.416 -2.506 -6.309 1.00 84.06 83 LEU A N 1
ATOM 561 C CA . LEU A 1 83 ? -9.187 -3.461 -5.504 1.00 84.06 83 LEU A CA 1
ATOM 562 C C . LEU A 1 83 ? -9.340 -2.990 -4.052 1.00 84.06 83 LEU A C 1
ATOM 564 O O . LEU A 1 83 ? -10.443 -3.040 -3.507 1.00 84.06 83 LEU A O 1
ATOM 568 N N . GLY A 1 84 ? -8.265 -2.475 -3.449 1.00 80.31 84 GLY A N 1
ATOM 569 C CA . GLY A 1 84 ? -8.309 -1.866 -2.119 1.00 80.31 84 GLY A CA 1
ATOM 570 C C . GLY A 1 84 ? -9.255 -0.663 -2.053 1.00 80.31 84 GLY A C 1
ATOM 571 O O . GLY A 1 84 ? -10.053 -0.564 -1.124 1.00 80.31 84 GLY A O 1
ATOM 572 N N . LEU A 1 85 ? -9.233 0.209 -3.067 1.00 80.31 85 LEU A N 1
ATOM 573 C CA . LEU A 1 85 ? -10.143 1.355 -3.170 1.00 80.31 85 LEU A CA 1
ATOM 574 C C . LEU A 1 85 ? -11.609 0.920 -3.267 1.00 80.31 85 LEU A C 1
ATOM 576 O O . LEU A 1 85 ? -12.467 1.489 -2.597 1.00 80.31 85 LEU A O 1
ATOM 580 N N . LEU A 1 86 ? -11.899 -0.094 -4.084 1.00 84.25 86 LEU A N 1
ATOM 581 C CA . LEU A 1 86 ? -13.247 -0.649 -4.220 1.00 84.25 86 LEU A CA 1
ATOM 582 C C . LEU A 1 86 ? -13.724 -1.279 -2.903 1.00 84.25 86 LEU A C 1
ATOM 584 O O . LEU A 1 86 ? -14.892 -1.146 -2.539 1.00 84.25 86 LEU A O 1
ATOM 588 N N . ALA A 1 87 ? -12.816 -1.914 -2.160 1.00 80.25 87 ALA A N 1
ATOM 589 C CA . ALA A 1 87 ? -13.096 -2.496 -0.853 1.00 80.25 87 ALA A CA 1
ATOM 590 C C . ALA A 1 87 ? -13.180 -1.459 0.286 1.00 80.25 87 ALA A C 1
ATOM 592 O O . ALA A 1 87 ? -13.706 -1.781 1.351 1.00 80.25 87 ALA A O 1
ATOM 593 N N . ALA A 1 88 ? -12.731 -0.214 0.086 1.00 77.31 88 ALA A N 1
ATOM 594 C CA . ALA A 1 88 ? -12.698 0.820 1.127 1.00 77.31 88 ALA A CA 1
ATOM 595 C C . ALA A 1 88 ? -14.087 1.155 1.707 1.00 77.31 88 ALA A C 1
ATOM 597 O O . ALA A 1 88 ? -14.210 1.604 2.844 1.00 77.31 88 ALA A O 1
ATOM 598 N N . GLY A 1 89 ? -15.169 0.892 0.968 1.00 71.81 89 GLY A N 1
ATOM 599 C CA . GLY A 1 89 ? -16.528 1.019 1.505 1.00 71.81 89 GLY A CA 1
ATOM 600 C C . GLY A 1 89 ? -16.808 0.082 2.690 1.00 71.81 89 GLY A C 1
ATOM 601 O O . GLY A 1 89 ? -17.602 0.429 3.564 1.00 71.81 89 GLY A O 1
ATOM 602 N N . ALA A 1 90 ? -16.131 -1.069 2.755 1.00 71.38 90 ALA A N 1
ATOM 603 C CA . ALA A 1 90 ? -16.284 -2.052 3.826 1.00 71.38 90 ALA A CA 1
ATOM 604 C C . ALA A 1 90 ? -15.597 -1.636 5.138 1.00 71.38 90 ALA A C 1
ATOM 606 O O . ALA A 1 90 ? -15.890 -2.212 6.184 1.00 71.38 90 ALA A O 1
ATOM 607 N N . SER A 1 91 ? -14.712 -0.632 5.114 1.00 66.88 91 SER A N 1
ATOM 608 C CA . SER A 1 91 ? -14.058 -0.102 6.316 1.00 66.88 91 SER A CA 1
ATOM 609 C C . SER A 1 91 ? -14.810 1.064 6.961 1.00 66.88 91 SER A C 1
ATOM 611 O O . SER A 1 91 ? -14.264 1.698 7.860 1.00 66.88 91 SER A O 1
ATOM 613 N N . ARG A 1 92 ? -16.043 1.368 6.525 1.00 70.50 92 ARG A N 1
ATOM 614 C CA . ARG A 1 92 ? -16.854 2.435 7.131 1.00 70.50 92 ARG A CA 1
ATOM 615 C C . ARG A 1 92 ? -17.048 2.198 8.638 1.00 70.50 92 ARG A C 1
ATOM 617 O O . ARG A 1 92 ? -17.433 1.089 9.014 1.00 70.50 92 ARG A O 1
ATOM 624 N N . PRO A 1 93 ? -16.844 3.226 9.486 1.00 62.00 93 PRO A N 1
ATOM 625 C CA . PRO A 1 93 ? -17.163 3.139 10.906 1.00 62.00 93 PRO A CA 1
ATOM 626 C C . PRO A 1 93 ? -18.634 2.756 11.110 1.00 62.00 93 PRO A C 1
ATOM 628 O O . PRO A 1 93 ? -19.522 3.297 10.445 1.00 62.00 93 PRO A O 1
ATOM 631 N N . LEU A 1 94 ? -18.895 1.812 12.017 1.00 62.28 94 LEU A N 1
ATOM 632 C CA . LEU A 1 94 ? -20.255 1.480 12.446 1.00 62.28 94 LEU A CA 1
ATOM 633 C C . LEU A 1 94 ? -20.828 2.672 13.226 1.00 62.28 94 LEU A C 1
ATOM 635 O O . LEU A 1 94 ? -20.111 3.313 13.993 1.00 62.28 94 LEU A O 1
ATOM 639 N N . ALA A 1 95 ? -22.106 2.992 12.995 1.00 63.25 95 ALA A N 1
ATOM 640 C CA . ALA A 1 95 ? -22.761 4.128 13.640 1.00 63.25 95 ALA A CA 1
ATOM 641 C C . ALA A 1 95 ? -22.647 4.023 15.177 1.00 63.25 95 ALA A C 1
ATOM 643 O O . ALA A 1 95 ? -22.781 2.915 15.705 1.00 63.25 95 ALA A O 1
ATOM 644 N N . PRO A 1 96 ? -22.417 5.141 15.895 1.00 61.97 96 PRO A N 1
ATOM 645 C CA . PRO A 1 96 ? -22.305 5.132 17.349 1.00 61.97 96 PRO A CA 1
ATOM 646 C C . PRO A 1 96 ? -23.520 4.457 17.993 1.00 61.97 96 PRO A C 1
ATOM 648 O O . PRO A 1 96 ? -24.661 4.831 17.718 1.00 61.97 96 PRO A O 1
ATOM 651 N N . GLN A 1 97 ? -23.273 3.461 18.844 1.00 58.94 97 GLN A N 1
ATOM 652 C CA . GLN A 1 97 ? -24.317 2.820 19.639 1.00 58.94 97 GLN A CA 1
ATOM 653 C C . GLN A 1 97 ? -24.925 3.875 20.585 1.00 58.94 97 GLN A C 1
ATOM 655 O O . GLN A 1 97 ? -24.166 4.507 21.327 1.00 58.94 97 GLN A O 1
ATOM 660 N N . PRO A 1 98 ? -26.250 4.115 20.565 1.00 57.69 98 PRO A N 1
ATOM 661 C CA . PRO A 1 98 ? -26.866 5.093 21.454 1.00 57.69 98 PRO A CA 1
ATOM 662 C C . PRO A 1 98 ? -26.709 4.673 22.926 1.00 57.69 98 PRO A C 1
ATOM 664 O O . PRO A 1 98 ? -26.753 3.474 23.219 1.00 57.69 98 PRO A O 1
ATOM 667 N N . PRO A 1 99 ? -26.521 5.638 23.846 1.00 70.25 99 PRO A N 1
ATOM 668 C CA . PRO A 1 99 ? -26.406 5.356 25.271 1.00 70.25 99 PRO A CA 1
ATOM 669 C C . PRO A 1 99 ? -27.734 4.821 25.819 1.00 70.25 99 PRO A C 1
ATOM 671 O O . PRO A 1 99 ? -28.802 5.347 25.503 1.00 70.25 99 PRO A O 1
ATOM 674 N N . ASN A 1 100 ? -27.636 3.755 26.610 1.00 65.31 100 ASN A N 1
ATOM 675 C CA . ASN A 1 100 ? -28.725 3.100 27.335 1.00 65.31 100 ASN A CA 1
ATOM 676 C C . ASN A 1 100 ? -29.085 3.819 28.637 1.00 65.31 100 ASN A C 1
ATOM 678 O O . ASN A 1 100 ? -28.148 4.239 29.352 1.00 65.31 100 ASN A O 1
#